Protein AF-A0A015KCV3-F1 (afdb_monomer_lite)

Structure (mmCIF, N/CA/C/O backbone):
data_AF-A0A015KCV3-F1
#
_entry.id   AF-A0A015KCV3-F1
#
loop_
_atom_site.group_PDB
_atom_site.id
_atom_site.type_symbol
_atom_site.label_atom_id
_atom_site.label_alt_id
_atom_site.label_comp_id
_atom_site.label_asym_id
_atom_site.label_entity_id
_atom_site.label_seq_id
_atom_site.pdbx_PDB_ins_code
_atom_site.Cartn_x
_atom_site.Cartn_y
_atom_site.Cartn_z
_atom_site.occupancy
_atom_site.B_iso_or_equiv
_atom_site.auth_seq_id
_atom_site.auth_comp_id
_atom_site.auth_asym_id
_atom_site.auth_atom_id
_atom_site.pdbx_PDB_model_num
ATOM 1 N N . MET A 1 1 ? -5.697 9.131 5.591 1.00 76.44 1 MET A N 1
ATOM 2 C CA . MET A 1 1 ? -4.419 8.722 6.222 1.00 76.44 1 MET A CA 1
ATOM 3 C C . MET A 1 1 ? -3.498 7.955 5.271 1.00 76.44 1 MET A C 1
ATOM 5 O O . MET A 1 1 ? -2.439 8.469 4.947 1.00 76.44 1 MET A O 1
ATOM 9 N N . VAL A 1 2 ? -3.854 6.745 4.808 1.00 78.50 2 VAL A N 1
ATOM 10 C CA . VAL A 1 2 ? -2.957 5.932 3.947 1.00 78.50 2 VAL A CA 1
ATOM 11 C C . VAL A 1 2 ? -2.726 6.571 2.578 1.00 78.50 2 VAL A C 1
ATOM 13 O O . VAL A 1 2 ? -1.597 6.658 2.105 1.00 78.50 2 VAL A O 1
ATOM 16 N N . LYS A 1 3 ? -3.803 7.074 1.965 1.00 83.25 3 LYS A N 1
ATOM 17 C CA . LYS A 1 3 ? -3.752 7.817 0.700 1.00 83.25 3 LYS A CA 1
ATOM 18 C C . LYS A 1 3 ? -2.871 9.070 0.808 1.00 83.25 3 LYS A C 1
ATOM 20 O O . LYS A 1 3 ? -2.081 9.323 -0.093 1.00 83.25 3 LYS A O 1
ATOM 25 N N . ASP A 1 4 ? -2.955 9.789 1.928 1.00 88.06 4 ASP A N 1
ATOM 26 C CA . ASP A 1 4 ? -2.157 10.998 2.179 1.00 88.06 4 ASP A CA 1
ATOM 27 C C . ASP A 1 4 ? -0.673 10.652 2.334 1.00 88.06 4 ASP A C 1
ATOM 29 O O . ASP A 1 4 ? 0.185 11.305 1.751 1.00 88.06 4 ASP A O 1
ATOM 33 N N . MET A 1 5 ? -0.363 9.560 3.040 1.00 89.44 5 MET A N 1
ATOM 34 C CA . MET A 1 5 ? 1.002 9.049 3.155 1.00 89.44 5 MET A CA 1
ATOM 35 C C . MET A 1 5 ? 1.570 8.642 1.787 1.00 89.44 5 MET A C 1
ATOM 37 O O . MET A 1 5 ? 2.683 9.039 1.450 1.00 89.44 5 MET A O 1
ATOM 41 N N . ALA A 1 6 ? 0.806 7.922 0.960 1.00 92.56 6 ALA A N 1
ATOM 42 C CA . ALA A 1 6 ? 1.233 7.574 -0.396 1.00 92.56 6 ALA A CA 1
ATOM 43 C C . ALA A 1 6 ? 1.478 8.826 -1.262 1.00 92.56 6 ALA A C 1
ATOM 45 O O . ALA A 1 6 ? 2.483 8.898 -1.969 1.00 92.56 6 ALA A O 1
ATOM 46 N N . ALA A 1 7 ? 0.617 9.843 -1.161 1.00 93.38 7 ALA A N 1
ATOM 47 C CA . ALA A 1 7 ? 0.791 11.114 -1.864 1.00 93.38 7 ALA A CA 1
ATOM 48 C C . ALA A 1 7 ? 2.062 11.862 -1.418 1.00 93.38 7 ALA A C 1
ATOM 50 O O . ALA A 1 7 ? 2.805 12.358 -2.261 1.00 93.38 7 ALA A O 1
ATOM 51 N N . LEU A 1 8 ? 2.361 11.877 -0.115 1.00 94.25 8 LEU A N 1
ATOM 52 C CA . LEU A 1 8 ? 3.565 12.506 0.445 1.00 94.25 8 LEU A CA 1
ATOM 53 C C . LEU A 1 8 ? 4.864 11.791 0.049 1.00 94.25 8 LEU A C 1
ATOM 55 O O . LEU A 1 8 ? 5.910 12.429 -0.096 1.00 94.25 8 LEU A O 1
ATOM 59 N N . LEU A 1 9 ? 4.823 10.464 -0.095 1.00 93.00 9 LEU A N 1
ATOM 60 C CA . LEU A 1 9 ? 5.988 9.649 -0.451 1.00 93.00 9 LEU A CA 1
ATOM 61 C C . LEU A 1 9 ? 6.218 9.570 -1.967 1.00 93.00 9 LEU A C 1
ATOM 63 O O . LEU A 1 9 ? 7.354 9.371 -2.398 1.00 93.00 9 LEU A O 1
ATOM 67 N N . SER A 1 10 ? 5.172 9.764 -2.774 1.00 93.19 10 SER A N 1
ATOM 68 C CA . SER A 1 10 ? 5.223 9.704 -4.238 1.00 93.19 10 SER A CA 1
ATOM 69 C C . SER A 1 10 ? 6.330 10.567 -4.870 1.00 93.19 10 SER A C 1
ATOM 71 O O . SER A 1 10 ? 7.162 10.007 -5.593 1.00 93.19 10 SER A O 1
ATOM 73 N N . PRO A 1 11 ? 6.466 11.872 -4.558 1.00 94.44 11 PRO A N 1
ATOM 74 C CA . PRO A 1 11 ? 7.505 12.707 -5.166 1.00 94.44 11 PRO A CA 1
ATOM 75 C C . PRO A 1 11 ? 8.912 12.466 -4.594 1.00 94.44 11 PRO A C 1
ATOM 77 O O . PRO A 1 11 ? 9.892 12.976 -5.134 1.00 94.44 11 PRO A O 1
ATOM 80 N N . LYS A 1 12 ? 9.060 11.708 -3.498 1.00 93.88 12 LYS A N 1
ATOM 81 C CA . LYS A 1 12 ? 10.367 11.502 -2.860 1.00 93.88 12 LYS A CA 1
ATOM 82 C C . LYS A 1 12 ? 11.216 10.496 -3.647 1.00 93.88 12 LYS A C 1
ATOM 84 O O . LYS A 1 12 ? 10.709 9.507 -4.190 1.00 93.88 12 LYS A O 1
ATOM 89 N N . LYS A 1 13 ? 12.537 10.717 -3.654 1.00 93.44 13 LYS A N 1
ATOM 90 C CA . LYS A 1 13 ? 13.551 9.794 -4.203 1.00 93.44 13 LYS A CA 1
ATOM 91 C C . LYS A 1 13 ? 13.751 8.584 -3.278 1.00 93.44 13 LYS A C 1
ATOM 93 O O . LYS A 1 13 ? 14.808 8.400 -2.688 1.00 93.44 13 LYS A O 1
ATOM 98 N N . LEU A 1 14 ? 12.697 7.793 -3.103 1.00 94.00 14 LEU A N 1
ATOM 99 C CA . LEU A 1 14 ? 12.701 6.563 -2.317 1.00 94.00 14 LEU A CA 1
ATOM 100 C C . LEU A 1 14 ? 12.672 5.349 -3.240 1.00 94.00 14 LEU A C 1
ATOM 102 O O . LEU A 1 14 ? 11.933 5.333 -4.222 1.00 94.00 14 LEU A O 1
ATOM 106 N N . LEU A 1 15 ? 13.445 4.327 -2.883 1.00 94.00 15 LEU A N 1
ATOM 107 C CA . LEU A 1 15 ? 13.383 3.015 -3.511 1.00 94.00 15 LEU A CA 1
ATOM 108 C C . LEU A 1 15 ? 12.130 2.267 -3.044 1.00 94.00 15 LEU A C 1
ATOM 110 O O . LEU A 1 15 ? 11.626 2.507 -1.943 1.00 94.00 15 LEU A O 1
ATOM 114 N N . ALA A 1 16 ? 11.666 1.315 -3.854 1.00 93.25 16 ALA A N 1
ATOM 115 C CA . ALA A 1 16 ? 10.533 0.456 -3.511 1.00 93.25 16 ALA A CA 1
ATOM 116 C C . ALA A 1 16 ? 10.713 -0.243 -2.154 1.00 93.25 16 ALA A C 1
ATOM 118 O O . ALA A 1 16 ? 9.772 -0.275 -1.367 1.00 93.25 16 ALA A O 1
ATOM 119 N N . GLN A 1 17 ? 11.934 -0.685 -1.831 1.00 93.06 17 GLN A N 1
ATOM 120 C CA . GLN A 1 17 ? 12.270 -1.285 -0.533 1.00 93.06 17 GLN A CA 1
ATOM 121 C C . GLN A 1 17 ? 12.022 -0.343 0.657 1.00 93.06 17 GLN A C 1
ATOM 123 O O . GLN A 1 17 ? 11.526 -0.777 1.691 1.00 93.06 17 GLN A O 1
ATOM 128 N N . HIS A 1 18 ? 12.290 0.961 0.514 1.00 93.62 18 HIS A N 1
ATOM 129 C CA . HIS A 1 18 ? 12.049 1.927 1.591 1.00 93.62 18 HIS A CA 1
ATOM 130 C C . HIS A 1 18 ? 10.546 2.120 1.819 1.00 93.62 18 HIS A C 1
ATOM 132 O O . HIS A 1 18 ? 10.087 2.216 2.955 1.00 93.62 18 HIS A O 1
ATOM 138 N N . VAL A 1 19 ? 9.761 2.147 0.737 1.00 94.50 19 VAL A N 1
ATOM 139 C CA . VAL A 1 19 ? 8.299 2.253 0.828 1.00 94.50 19 VAL A CA 1
ATOM 140 C C . VAL A 1 19 ? 7.691 0.962 1.390 1.00 94.50 19 VAL A C 1
ATOM 142 O O . VAL A 1 19 ? 6.795 1.037 2.228 1.00 94.50 19 VAL A O 1
ATOM 145 N N . ALA A 1 20 ? 8.206 -0.205 0.994 1.00 94.19 20 ALA A N 1
ATOM 146 C CA . ALA A 1 20 ? 7.797 -1.505 1.524 1.00 94.19 20 ALA A CA 1
ATOM 147 C C . ALA A 1 20 ? 8.107 -1.639 3.023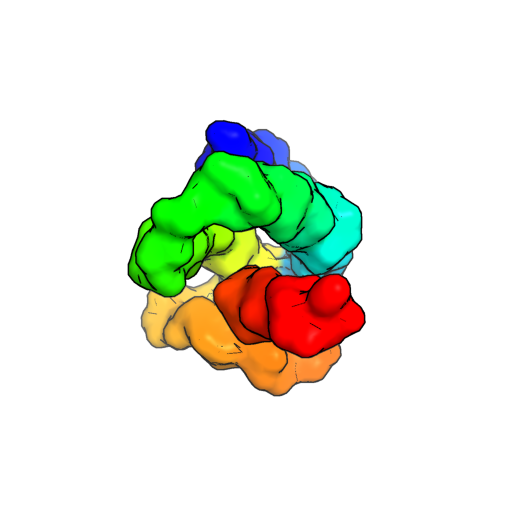 1.00 94.19 20 ALA A C 1
ATOM 149 O O . ALA A 1 20 ? 7.253 -2.073 3.793 1.00 94.19 20 ALA A O 1
ATOM 150 N N . TYR A 1 21 ? 9.276 -1.168 3.463 1.00 93.44 21 TYR A N 1
ATOM 151 C CA . TYR A 1 21 ? 9.618 -1.092 4.882 1.00 93.44 21 TYR A CA 1
ATOM 152 C C . TYR A 1 21 ? 8.622 -0.226 5.665 1.00 93.44 21 TYR A C 1
ATOM 154 O O . TYR A 1 21 ? 8.076 -0.668 6.675 1.00 93.44 21 TYR A O 1
ATOM 162 N N . LEU A 1 22 ? 8.322 0.984 5.178 1.00 93.62 22 LEU A N 1
ATOM 163 C CA . LEU A 1 22 ? 7.338 1.869 5.814 1.00 93.62 22 LEU A CA 1
ATOM 164 C C . LEU A 1 22 ? 5.942 1.236 5.862 1.00 93.62 22 LEU A C 1
ATOM 166 O O . LEU A 1 22 ? 5.229 1.377 6.855 1.00 93.62 22 LEU A O 1
ATOM 170 N N . TYR A 1 23 ? 5.552 0.527 4.806 1.00 94.00 23 TYR A N 1
ATOM 171 C CA . TYR A 1 23 ? 4.309 -0.228 4.782 1.00 94.00 23 TYR A CA 1
ATOM 172 C C . TYR A 1 23 ? 4.281 -1.303 5.886 1.00 94.00 23 TYR A C 1
ATOM 174 O O . TYR A 1 23 ? 3.353 -1.322 6.694 1.00 94.00 23 TYR A O 1
ATOM 182 N N . ASN A 1 24 ? 5.318 -2.137 5.978 1.00 92.88 24 ASN A N 1
ATOM 183 C CA . ASN A 1 24 ? 5.366 -3.248 6.929 1.00 92.88 24 ASN A CA 1
ATOM 184 C C . ASN A 1 24 ? 5.490 -2.800 8.393 1.00 92.88 24 ASN A C 1
ATOM 186 O O . ASN A 1 24 ? 4.846 -3.368 9.270 1.00 92.88 24 ASN A O 1
ATOM 190 N N . ILE A 1 25 ? 6.321 -1.792 8.668 1.00 92.38 25 ILE A N 1
ATOM 191 C CA . ILE A 1 25 ? 6.691 -1.414 10.041 1.00 92.38 25 ILE A CA 1
ATOM 192 C C . ILE A 1 25 ? 5.820 -0.290 10.600 1.00 92.38 25 ILE A C 1
ATOM 194 O O . ILE A 1 25 ? 5.599 -0.230 11.804 1.00 92.38 25 ILE A O 1
ATOM 198 N N . VAL A 1 26 ? 5.302 0.604 9.755 1.00 91.88 26 VAL A N 1
ATOM 199 C CA . VAL A 1 26 ? 4.518 1.759 10.224 1.00 91.88 26 VAL A CA 1
ATOM 200 C C . VAL A 1 26 ? 3.042 1.582 9.914 1.00 91.88 26 VAL A C 1
ATOM 202 O O . VAL A 1 26 ? 2.195 1.751 10.792 1.00 91.88 26 VAL A O 1
ATOM 205 N N . LEU A 1 27 ? 2.712 1.269 8.660 1.00 91.88 27 LEU A N 1
ATOM 206 C CA . LEU A 1 27 ? 1.320 1.247 8.234 1.00 91.88 27 LEU A CA 1
ATOM 207 C C . LEU A 1 27 ? 0.568 0.037 8.793 1.00 91.88 27 LEU A C 1
ATOM 209 O O . LEU A 1 27 ? -0.521 0.223 9.337 1.00 91.88 27 LEU A O 1
ATOM 213 N N . LEU A 1 28 ? 1.127 -1.169 8.662 1.00 90.88 28 LEU A N 1
ATOM 214 C CA . LEU A 1 28 ? 0.450 -2.392 9.092 1.00 90.88 28 LEU A CA 1
ATOM 215 C C . LEU A 1 28 ? 0.139 -2.416 10.594 1.00 90.88 28 LEU A C 1
ATOM 217 O O . LEU A 1 28 ? -1.036 -2.587 10.911 1.00 90.88 28 LEU A O 1
ATOM 221 N N . PRO A 1 29 ? 1.084 -2.142 11.519 1.00 89.75 29 PRO A N 1
ATOM 222 C CA . PRO A 1 29 ? 0.769 -2.125 12.951 1.00 89.75 29 PRO A CA 1
ATOM 223 C C . PRO A 1 29 ? -0.298 -1.088 13.312 1.00 89.75 29 PRO A C 1
ATOM 225 O O . PRO A 1 29 ? -1.137 -1.298 14.185 1.00 89.75 29 PRO A O 1
ATOM 228 N N . ARG A 1 30 ? -0.318 0.046 12.601 1.00 89.81 30 ARG A N 1
ATOM 229 C CA . ARG A 1 30 ? -1.329 1.085 12.816 1.00 89.81 30 ARG A CA 1
ATOM 230 C C . ARG A 1 30 ? -2.708 0.667 12.309 1.00 89.81 30 ARG A C 1
ATOM 232 O O . ARG A 1 30 ? -3.710 1.055 12.906 1.00 89.81 30 ARG A O 1
ATOM 239 N N . LEU A 1 31 ? -2.767 -0.085 11.210 1.00 87.19 31 LEU A N 1
ATOM 240 C CA . LEU A 1 31 ? -3.999 -0.692 10.708 1.00 87.19 31 LEU A CA 1
ATOM 241 C C . LEU A 1 31 ? -4.492 -1.790 11.651 1.00 87.19 31 LEU A C 1
ATOM 243 O O . LEU A 1 31 ? -5.669 -1.783 11.983 1.00 87.19 31 LEU A O 1
ATOM 247 N N . GLU A 1 32 ? -3.606 -2.656 12.138 1.00 87.00 32 GLU A N 1
ATOM 248 C CA . GLU A 1 32 ? -3.919 -3.695 13.129 1.00 87.00 32 GLU A CA 1
ATOM 249 C C . GLU A 1 32 ? -4.552 -3.098 14.385 1.00 87.00 32 GLU A C 1
ATOM 251 O O . GLU A 1 32 ? -5.647 -3.501 14.769 1.00 87.00 32 GLU A O 1
ATOM 256 N N . PHE A 1 33 ? -3.939 -2.061 14.960 1.00 86.88 33 PHE A N 1
ATOM 257 C CA . PHE A 1 33 ? -4.501 -1.370 16.121 1.00 86.88 33 PHE A CA 1
ATOM 258 C C . PHE A 1 33 ? -5.902 -0.792 15.854 1.00 86.88 33 PHE A C 1
ATOM 260 O O . PHE A 1 33 ? -6.780 -0.828 16.711 1.00 86.88 33 PHE A O 1
ATOM 267 N N . ARG A 1 34 ? -6.145 -0.256 14.651 1.00 83.75 34 ARG A N 1
ATOM 268 C CA . ARG A 1 34 ? -7.477 0.245 14.267 1.00 83.75 34 ARG A CA 1
ATOM 269 C C . ARG A 1 34 ? -8.486 -0.883 14.056 1.00 83.75 34 ARG A C 1
ATOM 271 O O . ARG A 1 34 ? -9.660 -0.700 14.356 1.00 83.75 34 ARG A O 1
ATOM 278 N N . LEU A 1 35 ? -8.035 -2.021 13.542 1.00 81.69 35 LEU A N 1
ATOM 279 C CA . LEU A 1 35 ? -8.866 -3.192 13.281 1.00 81.69 35 LEU A CA 1
ATOM 280 C C . LEU A 1 35 ? -9.284 -3.918 14.565 1.00 81.69 35 LEU A C 1
ATOM 282 O O . LEU A 1 35 ? -10.334 -4.548 14.585 1.00 81.69 35 LEU A O 1
ATOM 286 N N . GLN A 1 36 ? -8.519 -3.782 15.652 1.00 77.88 36 GLN A N 1
ATOM 287 C CA . GLN A 1 36 ? -8.906 -4.307 16.967 1.00 77.88 36 GLN A CA 1
ATOM 288 C C . GLN A 1 36 ? -10.194 -3.676 17.510 1.00 77.88 36 GLN A C 1
ATOM 290 O O . GLN A 1 36 ? -10.934 -4.327 18.238 1.00 77.88 36 GLN A O 1
ATOM 295 N N . THR A 1 37 ? -10.476 -2.416 17.171 1.00 80.12 37 THR A N 1
ATOM 296 C CA . THR A 1 37 ? -11.654 -1.699 17.684 1.00 80.12 37 THR A CA 1
ATOM 297 C C . THR A 1 37 ? -12.785 -1.590 16.668 1.00 80.12 37 THR A C 1
ATOM 299 O O . THR A 1 37 ? -13.891 -1.197 17.027 1.00 80.12 37 THR A O 1
ATOM 302 N N . THR A 1 38 ? -12.527 -1.901 15.395 1.00 80.56 38 THR A N 1
ATOM 303 C CA . THR A 1 38 ? -13.504 -1.789 14.306 1.00 80.56 38 THR A CA 1
ATOM 304 C C . THR A 1 38 ? -13.350 -2.958 13.338 1.00 80.56 38 THR A C 1
ATOM 306 O O . THR A 1 38 ? -12.312 -3.102 12.693 1.00 80.56 38 THR A O 1
ATOM 309 N N . LEU A 1 39 ? -14.405 -3.759 13.176 1.00 77.25 39 LEU A N 1
ATOM 310 C CA . LEU A 1 39 ? -14.426 -4.843 12.194 1.00 77.25 39 LEU A CA 1
ATOM 311 C C . LEU A 1 39 ? -14.609 -4.267 10.785 1.00 77.25 39 LEU A C 1
ATOM 313 O O . LEU A 1 39 ? -15.683 -3.783 10.427 1.00 77.25 39 LEU A O 1
ATOM 317 N N . PHE A 1 40 ? -13.557 -4.331 9.971 1.00 80.00 40 PHE A N 1
ATOM 318 C CA . PHE A 1 40 ? -13.631 -4.028 8.545 1.00 80.00 40 PHE A CA 1
ATOM 319 C C . PHE A 1 40 ? -13.666 -5.316 7.727 1.00 80.00 40 PHE A C 1
ATOM 321 O O . PHE A 1 40 ? -12.916 -6.254 7.988 1.00 80.00 40 PHE A O 1
ATOM 328 N N . ALA A 1 41 ? -14.494 -5.331 6.682 1.00 87.06 41 ALA A N 1
ATOM 329 C CA . ALA A 1 41 ? -14.416 -6.361 5.655 1.00 87.06 41 ALA A CA 1
ATOM 330 C C . ALA A 1 41 ? -13.046 -6.328 4.956 1.00 87.06 41 ALA A C 1
ATOM 332 O O . ALA A 1 41 ? -12.439 -5.263 4.794 1.00 87.06 41 ALA A O 1
ATOM 333 N N . GLU A 1 42 ? -12.594 -7.482 4.469 1.00 87.56 42 GLU A N 1
ATOM 334 C CA . GLU A 1 42 ? -11.323 -7.614 3.750 1.00 87.56 42 GLU A CA 1
ATOM 335 C C . GLU A 1 42 ? -11.213 -6.628 2.573 1.00 87.56 42 GLU A C 1
ATOM 337 O O . GLU A 1 42 ? -10.190 -5.966 2.397 1.00 87.56 42 GLU A O 1
ATOM 342 N N . SER A 1 43 ? -12.288 -6.457 1.797 1.00 89.44 43 SER A N 1
ATOM 343 C CA . SER A 1 43 ? -12.338 -5.519 0.666 1.00 89.44 43 SER A CA 1
ATOM 344 C C . SER A 1 43 ? -12.063 -4.070 1.086 1.00 89.44 43 SER A C 1
ATOM 346 O O . SER A 1 43 ? -11.375 -3.328 0.378 1.00 89.44 43 SER A O 1
ATOM 348 N N . THR A 1 44 ? -12.539 -3.675 2.267 1.00 89.75 44 THR A N 1
ATOM 349 C CA . THR A 1 44 ? -12.291 -2.358 2.856 1.00 89.75 44 THR A CA 1
ATOM 350 C C . THR A 1 44 ? -10.823 -2.203 3.240 1.00 89.75 44 THR A C 1
ATOM 352 O O . THR A 1 44 ? -10.212 -1.188 2.901 1.00 89.75 44 THR A O 1
ATOM 355 N N . ILE A 1 45 ? -10.225 -3.218 3.869 1.00 88.44 45 ILE A N 1
ATOM 356 C CA . ILE A 1 45 ? -8.799 -3.227 4.238 1.00 88.44 45 ILE A CA 1
ATOM 357 C C . ILE A 1 45 ? -7.927 -3.151 2.98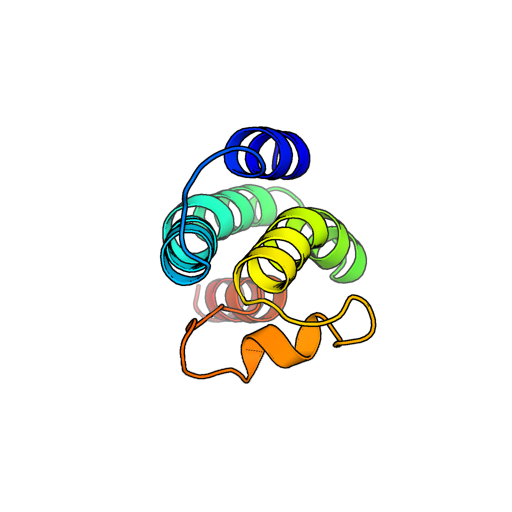3 1.00 88.44 45 ILE A C 1
ATOM 359 O O . ILE A 1 45 ? -7.056 -2.284 2.887 1.00 88.44 45 ILE A O 1
ATOM 363 N N . ASN A 1 46 ? -8.219 -3.979 1.978 1.00 90.25 46 ASN A N 1
ATOM 364 C CA . ASN A 1 46 ? -7.526 -3.985 0.691 1.00 90.25 46 ASN A CA 1
ATOM 365 C C . ASN A 1 46 ? -7.599 -2.615 0.010 1.00 90.25 46 ASN A C 1
ATOM 367 O O . ASN A 1 46 ? -6.585 -2.102 -0.473 1.00 90.25 46 ASN A O 1
ATOM 371 N N . ARG A 1 47 ? -8.761 -1.956 0.040 1.00 91.12 47 ARG A N 1
ATOM 372 C CA . ARG A 1 47 ? -8.921 -0.592 -0.477 1.00 91.12 47 ARG A CA 1
ATOM 373 C C . ARG A 1 47 ? -8.109 0.437 0.317 1.00 91.12 47 ARG A C 1
ATOM 375 O O . ARG A 1 47 ? -7.571 1.364 -0.288 1.00 91.12 47 ARG A O 1
ATOM 382 N N . MET A 1 48 ? -7.985 0.282 1.637 1.00 91.00 48 MET A N 1
ATOM 383 C CA . MET A 1 48 ? -7.169 1.170 2.474 1.00 91.00 48 MET A CA 1
ATOM 384 C C . MET A 1 48 ? -5.677 1.060 2.154 1.00 91.00 48 MET A C 1
ATOM 386 O O . MET A 1 48 ? -5.010 2.091 2.086 1.00 91.00 48 MET A O 1
ATOM 390 N N . VAL A 1 49 ? -5.155 -0.153 1.938 1.00 92.88 49 VAL A N 1
ATOM 391 C CA . VAL A 1 49 ? -3.720 -0.380 1.677 1.00 92.88 49 VAL A CA 1
ATOM 392 C C . VAL A 1 49 ? -3.313 -0.218 0.211 1.00 92.88 49 VAL A C 1
ATOM 394 O O . VAL A 1 49 ? -2.149 0.073 -0.073 1.00 92.88 49 VAL A O 1
ATOM 397 N N . SER A 1 50 ? -4.264 -0.330 -0.722 1.00 93.75 50 SER A N 1
ATOM 398 C CA . SER A 1 50 ? -4.027 -0.239 -2.172 1.00 93.75 50 SER A CA 1
ATOM 399 C C . SER A 1 50 ? -3.186 0.967 -2.623 1.00 93.75 50 SER A C 1
ATOM 401 O O . SER A 1 50 ? -2.312 0.771 -3.467 1.00 93.75 50 SER A O 1
ATOM 403 N N . PRO A 1 51 ? -3.351 2.196 -2.083 1.00 94.75 51 PRO A N 1
ATOM 404 C CA . PRO A 1 51 ? -2.513 3.332 -2.475 1.00 94.75 51 PRO A CA 1
ATOM 405 C C . PRO A 1 51 ? -1.018 3.112 -2.208 1.00 94.75 51 PRO A C 1
ATOM 407 O O . PRO A 1 51 ? -0.186 3.467 -3.041 1.00 94.75 51 PRO A O 1
ATOM 410 N N . MET A 1 52 ? -0.669 2.495 -1.076 1.00 94.81 52 MET A N 1
ATOM 411 C 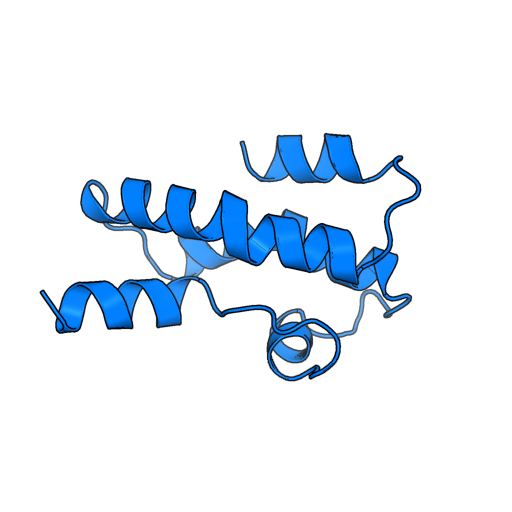CA . MET A 1 52 ? 0.724 2.202 -0.724 1.00 94.81 52 MET A CA 1
ATOM 412 C C . MET A 1 52 ? 1.279 1.051 -1.564 1.00 94.81 52 MET A C 1
ATOM 414 O O . MET A 1 52 ? 2.397 1.152 -2.062 1.00 94.81 52 MET A O 1
ATOM 418 N N . LEU A 1 53 ? 0.485 0.005 -1.805 1.00 94.06 53 LEU A N 1
ATOM 419 C CA . LEU A 1 53 ? 0.874 -1.099 -2.689 1.00 94.06 53 LEU A CA 1
ATOM 420 C C . LEU A 1 53 ? 1.097 -0.619 -4.133 1.00 94.06 53 LEU A C 1
ATOM 422 O O . LEU A 1 53 ? 2.096 -0.967 -4.758 1.00 94.06 53 LEU A O 1
ATOM 426 N N . SER A 1 54 ? 0.224 0.253 -4.646 1.00 94.31 54 SER A N 1
ATOM 427 C CA . SER A 1 54 ? 0.399 0.865 -5.967 1.00 94.31 54 SER A CA 1
ATOM 428 C C . SER A 1 54 ? 1.655 1.732 -6.037 1.00 94.31 54 SER A C 1
ATOM 430 O O . SER A 1 54 ? 2.333 1.734 -7.064 1.00 94.31 54 SER A O 1
ATOM 432 N N . LEU A 1 55 ? 1.988 2.449 -4.960 1.00 94.75 55 LEU A N 1
ATOM 433 C CA . LEU A 1 55 ? 3.221 3.227 -4.889 1.00 94.75 55 LEU A CA 1
ATOM 434 C C . LEU A 1 55 ? 4.457 2.319 -4.906 1.00 94.75 55 LEU A C 1
ATOM 436 O O . LEU A 1 55 ? 5.398 2.598 -5.643 1.00 94.75 55 LEU A O 1
ATOM 440 N N . ILE A 1 56 ? 4.454 1.218 -4.149 1.00 94.25 56 ILE A N 1
ATOM 441 C CA . ILE A 1 56 ? 5.559 0.248 -4.163 1.00 94.25 56 ILE A CA 1
ATOM 442 C C . ILE A 1 56 ? 5.730 -0.338 -5.567 1.00 94.25 56 ILE A C 1
ATOM 444 O O . ILE A 1 56 ? 6.844 -0.356 -6.085 1.00 94.25 56 ILE A O 1
ATOM 448 N N . ARG A 1 57 ? 4.625 -0.719 -6.221 1.00 94.06 57 ARG A N 1
ATOM 449 C CA . ARG A 1 57 ? 4.617 -1.200 -7.609 1.00 94.06 57 ARG A CA 1
ATOM 450 C C . ARG A 1 57 ? 5.250 -0.194 -8.570 1.00 94.06 57 ARG A C 1
ATOM 452 O O . ARG A 1 57 ? 6.132 -0.557 -9.340 1.00 94.06 57 ARG A O 1
ATOM 459 N N . GLN A 1 58 ? 4.833 1.070 -8.482 1.00 93.25 58 GLN A N 1
ATOM 460 C CA . GLN A 1 58 ? 5.368 2.152 -9.307 1.00 93.25 58 GLN A CA 1
ATOM 461 C C . GLN A 1 58 ? 6.870 2.355 -9.065 1.00 93.25 58 GLN A C 1
ATOM 463 O O . GLN A 1 58 ? 7.640 2.458 -10.015 1.00 93.25 58 GLN A O 1
ATOM 468 N N . LYS A 1 59 ? 7.304 2.396 -7.799 1.00 93.06 59 LYS A N 1
ATOM 469 C CA . LYS A 1 59 ? 8.719 2.583 -7.433 1.00 93.06 59 LYS A CA 1
ATOM 470 C C . LYS A 1 59 ? 9.590 1.381 -7.799 1.00 93.06 59 LYS A C 1
ATOM 472 O O . LYS A 1 59 ? 10.790 1.550 -7.974 1.00 93.06 59 LYS A O 1
ATOM 477 N N . ALA A 1 60 ? 9.003 0.192 -7.902 1.00 92.00 60 ALA A N 1
ATOM 478 C CA . ALA A 1 60 ? 9.686 -1.025 -8.326 1.00 92.00 60 ALA A CA 1
ATOM 479 C C . ALA A 1 60 ? 9.799 -1.144 -9.856 1.00 92.00 60 ALA A C 1
ATOM 481 O O . ALA A 1 60 ? 10.394 -2.097 -10.346 1.00 92.00 60 ALA A O 1
ATOM 482 N N . GLY A 1 61 ? 9.235 -0.195 -10.614 1.00 91.88 61 GLY A N 1
ATOM 483 C CA . GLY A 1 61 ? 9.265 -0.216 -12.077 1.00 91.88 61 GLY A CA 1
ATOM 484 C C . GLY A 1 61 ? 8.302 -1.226 -12.704 1.00 91.88 61 GLY A C 1
ATOM 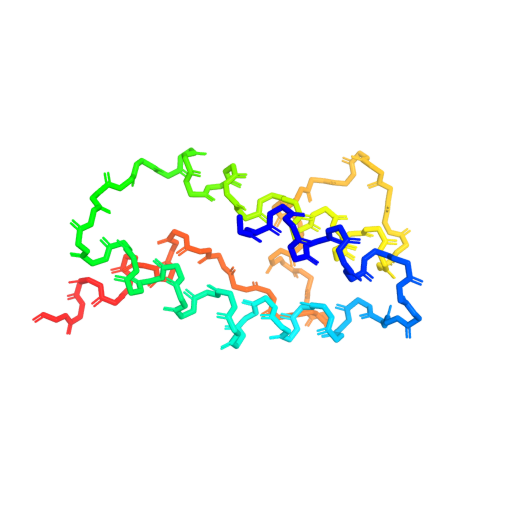485 O O . GLY A 1 61 ? 8.411 -1.514 -13.893 1.00 91.88 61 GLY A O 1
ATOM 486 N N . PHE A 1 62 ? 7.351 -1.766 -11.937 1.00 90.44 62 PHE A N 1
ATOM 487 C CA . PHE A 1 62 ? 6.344 -2.671 -12.480 1.00 90.44 62 PHE A CA 1
ATOM 488 C C . PHE A 1 62 ? 5.246 -1.915 -13.225 1.00 90.44 62 PHE A C 1
ATOM 490 O O . PHE A 1 62 ? 4.879 -0.783 -12.901 1.00 90.44 62 PHE A O 1
ATOM 497 N N . THR A 1 63 ? 4.667 -2.596 -14.207 1.00 88.38 63 THR A N 1
ATOM 498 C CA . THR A 1 63 ? 3.567 -2.066 -15.014 1.00 88.38 63 THR A CA 1
ATOM 499 C C . THR A 1 63 ? 2.271 -1.932 -14.206 1.00 88.38 63 THR A C 1
ATOM 501 O O . THR A 1 63 ? 2.038 -2.657 -13.237 1.00 88.38 63 THR A O 1
ATOM 504 N N . SER A 1 64 ? 1.365 -1.046 -14.638 1.00 86.19 64 SER A N 1
ATOM 505 C CA . SER A 1 64 ? 0.047 -0.896 -13.995 1.00 86.19 64 SER A CA 1
ATOM 506 C C . SER A 1 64 ? -0.842 -2.144 -14.129 1.00 86.19 64 SER A C 1
ATOM 508 O O . SER A 1 64 ? -1.770 -2.325 -13.341 1.00 86.19 64 SER A O 1
ATOM 510 N N . VAL A 1 65 ? -0.543 -3.027 -15.089 1.00 87.94 65 VAL A N 1
ATOM 511 C CA . VAL A 1 65 ? -1.253 -4.303 -15.268 1.00 87.94 65 VAL A CA 1
ATOM 512 C C . VAL A 1 65 ? -0.774 -5.386 -14.304 1.00 87.94 65 VAL A C 1
ATOM 514 O O . VAL A 1 65 ? -1.482 -6.366 -14.096 1.00 87.94 65 VAL A O 1
ATOM 517 N N . THR A 1 66 ? 0.391 -5.210 -13.667 1.00 88.25 66 THR A N 1
ATOM 518 C CA . THR A 1 66 ? 0.887 -6.154 -12.663 1.00 88.25 66 THR A CA 1
ATOM 519 C C . THR A 1 66 ? -0.077 -6.176 -11.469 1.00 88.25 66 THR A C 1
ATOM 521 O O . THR A 1 66 ? -0.275 -5.124 -10.840 1.00 88.25 66 THR A O 1
ATOM 524 N N . PRO A 1 67 ? -0.672 -7.337 -11.131 1.00 89.31 67 PRO A N 1
ATOM 525 C CA . PRO A 1 67 ? -1.595 -7.447 -10.008 1.00 89.31 67 PRO A CA 1
ATOM 526 C C . PRO A 1 67 ? -0.928 -7.017 -8.700 1.00 89.31 67 PRO A C 1
ATOM 528 O O . PRO A 1 67 ? 0.212 -7.390 -8.434 1.00 89.31 67 PRO A O 1
ATOM 531 N N . LEU A 1 68 ? -1.641 -6.273 -7.847 1.00 88.31 68 LEU A N 1
ATOM 532 C CA . LEU A 1 68 ? -1.117 -5.901 -6.523 1.00 88.31 68 LEU A CA 1
ATOM 533 C C . LEU A 1 68 ? -0.808 -7.132 -5.662 1.00 88.31 68 LEU A C 1
ATOM 535 O O . LEU A 1 68 ? 0.111 -7.089 -4.852 1.00 88.31 68 LEU A O 1
ATOM 539 N N . SER A 1 69 ? -1.525 -8.237 -5.876 1.00 85.88 69 SER A N 1
ATOM 540 C CA . SER A 1 69 ? -1.269 -9.512 -5.206 1.00 85.88 69 SER A CA 1
ATOM 541 C C . SER A 1 69 ? 0.115 -10.090 -5.515 1.00 85.88 69 SER A C 1
ATOM 543 O O . SER A 1 69 ? 0.719 -10.707 -4.641 1.00 85.88 69 SER A O 1
ATOM 545 N N . ALA A 1 70 ? 0.666 -9.830 -6.707 1.00 87.44 70 ALA A N 1
ATOM 546 C CA . ALA A 1 70 ? 2.007 -10.280 -7.077 1.00 87.44 70 ALA A CA 1
ATOM 547 C C . ALA A 1 70 ? 3.103 -9.624 -6.217 1.00 87.44 70 ALA A C 1
ATOM 549 O O . ALA A 1 70 ? 4.192 -10.174 -6.068 1.00 87.44 70 ALA A O 1
ATOM 550 N N . LEU A 1 71 ? 2.821 -8.471 -5.598 1.00 87.75 71 LEU A N 1
ATOM 551 C CA . LEU A 1 71 ? 3.756 -7.808 -4.686 1.00 87.75 71 LEU A CA 1
ATOM 552 C C . LEU A 1 71 ? 4.026 -8.630 -3.422 1.00 87.75 71 LEU A C 1
ATOM 554 O O . LEU A 1 71 ? 5.119 -8.539 -2.872 1.00 87.75 71 LEU A O 1
ATOM 558 N N . PHE A 1 72 ? 3.068 -9.450 -2.982 1.00 85.88 72 PHE A N 1
ATOM 559 C CA . PHE A 1 72 ? 3.227 -10.295 -1.795 1.00 85.88 72 PHE A CA 1
ATOM 560 C C . PHE A 1 72 ? 4.114 -11.517 -2.048 1.00 85.88 72 PHE A C 1
ATOM 562 O O . PHE A 1 72 ? 4.668 -12.078 -1.110 1.00 85.88 72 PHE A O 1
ATOM 569 N N . THR A 1 73 ? 4.263 -11.932 -3.308 1.00 83.38 73 THR A N 1
ATOM 570 C CA . THR A 1 73 ? 5.119 -13.061 -3.706 1.00 83.38 73 THR A CA 1
ATOM 571 C C . THR A 1 73 ? 6.520 -12.625 -4.122 1.00 83.38 73 THR A C 1
ATOM 573 O O . THR A 1 73 ? 7.417 -13.451 -4.269 1.00 83.38 73 THR A O 1
ATOM 576 N N . LEU A 1 74 ? 6.728 -11.325 -4.329 1.00 76.44 74 LEU A N 1
ATOM 577 C CA . LEU A 1 74 ? 8.024 -10.786 -4.704 1.00 76.44 74 LEU A CA 1
ATOM 578 C C . LEU A 1 74 ? 8.929 -10.711 -3.468 1.00 76.44 74 LEU A C 1
ATOM 580 O O . LEU A 1 74 ? 8.900 -9.739 -2.710 1.00 76.44 74 LEU A O 1
ATOM 584 N N . LEU A 1 75 ? 9.795 -11.725 -3.336 1.00 62.88 75 LEU A N 1
ATOM 585 C CA . LEU A 1 75 ? 10.847 -11.809 -2.319 1.00 62.88 75 LEU A CA 1
ATOM 586 C C . LEU A 1 75 ? 11.640 -10.507 -2.075 1.00 62.88 75 LEU A C 1
ATOM 588 O O . LEU A 1 75 ? 11.951 -10.266 -0.911 1.00 62.88 75 LEU A O 1
ATOM 592 N N . PRO A 1 76 ? 11.961 -9.637 -3.061 1.00 75.25 76 PRO A N 1
ATOM 593 C CA . PRO A 1 76 ? 12.772 -8.452 -2.763 1.00 75.25 76 PRO A CA 1
ATOM 594 C C . PRO A 1 76 ? 12.106 -7.419 -1.840 1.00 75.25 76 PRO A C 1
ATOM 596 O O . PRO A 1 76 ? 12.803 -6.535 -1.348 1.00 75.25 76 PRO A O 1
ATOM 599 N N . PHE A 1 77 ? 10.789 -7.483 -1.601 1.00 77.31 77 PHE A N 1
ATOM 600 C CA . PHE A 1 77 ? 10.085 -6.446 -0.833 1.00 77.31 77 PHE A CA 1
ATOM 601 C C . PHE A 1 77 ? 9.468 -6.926 0.482 1.00 77.31 77 PHE A C 1
ATOM 603 O O . PHE A 1 77 ? 9.072 -6.083 1.288 1.00 77.31 77 PHE A O 1
ATOM 610 N N . SER A 1 78 ? 9.378 -8.243 0.709 1.00 83.69 78 SER A N 1
ATOM 611 C C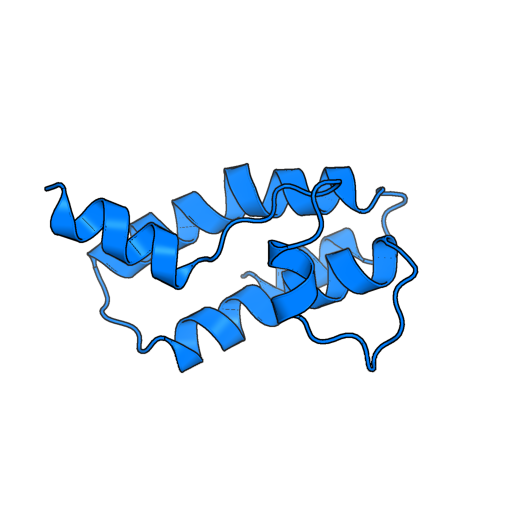A . SER A 1 78 ? 8.815 -8.853 1.928 1.00 83.69 78 SER A CA 1
ATOM 612 C C . SER A 1 78 ? 7.506 -8.197 2.400 1.00 83.69 78 SER A C 1
ATOM 614 O O . SER A 1 78 ? 7.308 -7.967 3.592 1.00 83.69 78 SER A O 1
ATOM 616 N N . ILE A 1 79 ? 6.629 -7.812 1.468 1.00 87.88 79 ILE A N 1
ATOM 617 C CA . ILE A 1 79 ? 5.394 -7.075 1.767 1.00 87.88 79 ILE A CA 1
ATOM 618 C C . ILE A 1 79 ? 4.396 -8.041 2.396 1.00 87.88 79 ILE A C 1
ATOM 620 O O . ILE A 1 79 ? 4.080 -9.077 1.814 1.00 87.88 79 ILE A O 1
ATOM 624 N N . GLN A 1 80 ? 3.866 -7.694 3.5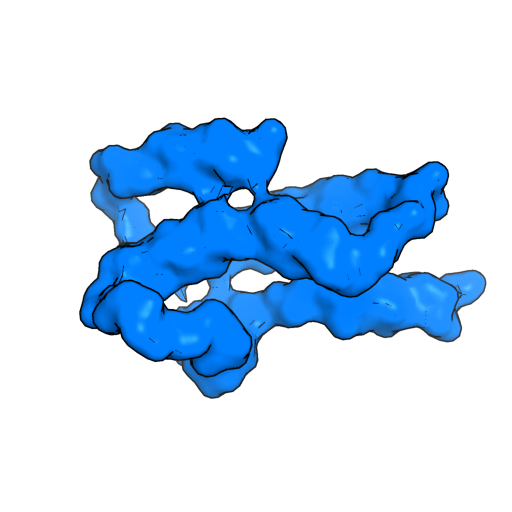65 1.00 88.00 80 GLN A N 1
ATOM 625 C CA . GLN A 1 80 ? 2.909 -8.545 4.267 1.00 88.00 80 GLN A CA 1
ATOM 626 C C . GLN A 1 80 ? 1.460 -8.258 3.840 1.00 88.00 80 GLN A C 1
ATOM 628 O O . GLN A 1 80 ? 1.051 -7.111 3.623 1.00 88.00 80 GLN A O 1
ATOM 633 N N . GLN A 1 81 ? 0.651 -9.315 3.748 1.00 87.69 81 GLN A N 1
ATOM 634 C CA . GLN A 1 81 ? -0.785 -9.182 3.507 1.00 87.69 81 GLN A CA 1
ATOM 635 C C . GLN A 1 81 ? -1.478 -8.649 4.764 1.00 87.69 81 GLN A C 1
ATOM 637 O O . GLN A 1 81 ? -1.423 -9.279 5.817 1.00 87.69 81 GLN A O 1
ATOM 642 N N . ALA A 1 82 ? -2.149 -7.501 4.649 1.00 85.19 82 ALA A N 1
ATOM 643 C CA . ALA A 1 82 ? -2.748 -6.819 5.796 1.00 85.19 82 ALA A CA 1
ATOM 644 C C . ALA A 1 82 ? -3.838 -7.651 6.484 1.00 85.19 82 ALA A C 1
ATOM 646 O O . ALA A 1 82 ? -3.834 -7.785 7.705 1.00 85.19 82 ALA A O 1
ATOM 647 N N . PHE A 1 83 ? -4.747 -8.238 5.701 1.00 82.56 83 PHE A N 1
ATOM 648 C CA . PHE A 1 83 ? -5.839 -9.041 6.246 1.00 82.56 83 PHE A CA 1
ATOM 649 C C . PHE A 1 83 ? -5.346 -10.361 6.846 1.00 82.56 83 PHE A C 1
ATOM 651 O O . PHE A 1 83 ? -5.691 -10.679 7.980 1.00 82.56 83 PHE A O 1
ATOM 658 N N . GLY A 1 84 ? -4.467 -11.080 6.138 1.00 81.50 84 GLY A N 1
ATOM 659 C CA . GLY A 1 84 ? -3.853 -12.302 6.664 1.00 81.50 84 GLY A CA 1
ATOM 660 C C . GLY A 1 84 ? -3.115 -12.058 7.982 1.00 81.50 84 GLY A C 1
ATOM 661 O O . GLY A 1 84 ? -3.289 -12.812 8.933 1.00 81.50 84 GLY A O 1
ATOM 662 N N . ARG A 1 85 ? -2.363 -10.954 8.083 1.00 81.25 85 ARG A N 1
ATOM 663 C CA . ARG A 1 85 ? -1.673 -10.576 9.323 1.00 81.25 85 ARG A CA 1
ATOM 664 C C . ARG A 1 85 ? -2.644 -10.251 10.459 1.00 81.25 85 ARG A C 1
ATOM 666 O O . ARG A 1 85 ? -2.418 -10.696 11.579 1.00 81.25 85 ARG A O 1
ATOM 673 N N . PHE A 1 86 ? -3.731 -9.535 10.172 1.00 81.25 86 PHE A N 1
ATOM 674 C CA . PHE A 1 86 ? -4.783 -9.263 11.153 1.00 81.25 86 PHE A CA 1
ATOM 675 C C . PHE A 1 86 ? -5.400 -10.554 11.715 1.00 81.25 86 PHE A C 1
ATOM 677 O O . PHE A 1 86 ? -5.498 -10.695 12.933 1.00 81.25 86 PHE A O 1
ATOM 684 N N . LEU A 1 87 ? -5.754 -11.513 10.851 1.00 78.38 87 LEU A N 1
ATOM 685 C CA . LEU A 1 87 ? -6.306 -12.799 11.288 1.00 78.38 87 LEU A CA 1
ATOM 686 C C . LEU A 1 87 ? -5.330 -13.562 12.193 1.00 78.38 87 LEU A C 1
ATOM 688 O O . LEU A 1 87 ? -5.743 -14.059 13.238 1.00 78.38 87 LEU A O 1
ATOM 692 N N . SER A 1 88 ? -4.038 -13.600 11.848 1.00 78.44 88 SER A N 1
ATOM 693 C CA . SER A 1 88 ? -3.022 -14.271 12.670 1.00 78.44 88 SER A CA 1
ATOM 694 C C . SER A 1 88 ? -2.909 -13.691 14.083 1.00 78.44 88 SER A C 1
ATOM 696 O O . SER A 1 88 ? -2.695 -14.444 15.026 1.00 78.44 88 SER A O 1
ATOM 698 N N . PHE A 1 89 ? -3.065 -12.373 14.250 1.00 70.19 89 PHE A N 1
ATOM 699 C CA . PHE A 1 89 ? -3.042 -11.739 15.573 1.00 70.19 89 PHE A CA 1
ATOM 700 C C . PHE A 1 89 ? -4.329 -11.957 16.370 1.00 70.19 89 PHE A C 1
ATOM 702 O O . PHE A 1 89 ? -4.271 -12.008 17.594 1.00 70.19 89 PHE A O 1
ATOM 709 N N . HIS A 1 90 ? -5.477 -12.074 15.702 1.00 67.56 90 HIS A N 1
ATOM 710 C CA . HIS A 1 90 ? -6.754 -12.274 16.386 1.00 67.56 90 HIS A CA 1
ATOM 711 C C . HIS A 1 90 ? -6.969 -13.727 16.823 1.00 67.56 90 HIS A C 1
ATOM 713 O O . HIS A 1 90 ? -7.529 -13.962 17.882 1.00 67.56 90 HIS A O 1
ATOM 719 N N . VAL A 1 91 ? -6.499 -14.703 16.039 1.00 61.50 91 VAL A N 1
ATOM 720 C CA . VAL A 1 91 ? -6.588 -16.134 16.389 1.00 61.50 91 VAL A CA 1
ATOM 721 C C . VAL A 1 91 ? -5.601 -16.521 17.501 1.00 61.50 91 VAL A C 1
ATOM 723 O O . VAL A 1 91 ? -5.816 -17.509 18.195 1.00 61.50 91 VAL A O 1
ATOM 726 N N . ALA A 1 92 ? -4.514 -15.763 17.670 1.00 59.72 92 ALA A N 1
ATOM 727 C CA . ALA A 1 92 ? -3.467 -16.044 18.653 1.00 59.72 92 ALA A CA 1
ATOM 728 C C . ALA A 1 92 ? -3.679 -15.384 20.035 1.00 59.72 92 ALA A C 1
ATOM 730 O O . ALA A 1 92 ? -2.827 -15.568 20.906 1.00 59.72 92 ALA A O 1
ATOM 731 N N . SER A 1 93 ? -4.753 -14.607 20.230 1.00 52.19 93 SER A N 1
ATOM 732 C CA . SER A 1 93 ? -5.080 -13.905 21.484 1.00 52.19 93 SER A CA 1
ATOM 733 C C . SER A 1 93 ? -6.289 -14.511 22.180 1.00 52.19 93 SER A C 1
ATOM 735 O O . SER A 1 93 ? -6.375 -14.276 23.406 1.00 52.19 93 SER A O 1
#

Radius of gyration: 13.03 Å; chains: 1; bounding box: 28×29×37 Å

Organism: Rhizophagus irregularis (strain DAOM 197198w) (NCBI:txid1432141)

Secondary structure (DSSP, 8-state):
-HHHHHHHHTTS---HHHHHHHIIIIIHHHHHHHHHHS---HHHHHHHHHHHHHHHHHHTT--TTS-GGGGGT-TTT-PPPHHHHHHHHHHT-

Foldseek 3Di:
DQLVVLVVCQVDPDALQVLLCCCVPPVLVVVLVVCVVDPDDLVVVCVSNVSSLVSSCVRNVHDPPPDSVVVCVPVVRVHDRSVVVSVVVVVVD

Sequence (93 aa):
MVKDMAALLSPKKLLAQHVAYLYNIVLLPRLEFRLQTTLFAESTINRMVSPMLSLIRQKAGFTSVTPLSALFTLLPFSIQQAFGRFLSFHVAS

pLDDT: mean 86.71, std 8.46, range [52.19, 94.81]